Protein AF-A0A6V7X795-F1 (afdb_monomer_lite)

Sequence (183 aa):
MNESFKRYFPSASVPLPTHNPLQLLHWKDQERQHNTWYLEKYNRLQDSRKQPLSVDCGPDDRLIIQFKEQVNKMICIYHNYRELETFCIHPLLFSHDLISKETRLLFCIKDQIDGSIRYKFRVKFVSQDEVIAFCSAVAGYVTIKSYEEWSKQSEGARTPTFSERGRTPMSEKGNITPLEQTF

Organism: Meloidogyne enterolobii (NCBI:txid390850)

Foldseek 3Di:
DDDDDDDDDDPPPDPDPPPDVVVVVVVVVVLQVLFKFFFQKKWWPDAPVDDTDIDGADPPKTWMWGFDCVPQRWIWIDIRNHTPDIDHLAQVAWAWEWEDDFQKIWIFIAGPPPRDGRTTMMTGGPHNVRVVSNCVVCVVRYDYDYPVRVVVVVVVVPPPPPDDDDDDDDDPPPPDPPCVVVD

Structure (mmCIF, N/CA/C/O backbone):
data_AF-A0A6V7X795-F1
#
_entry.id   AF-A0A6V7X795-F1
#
loop_
_atom_site.group_PDB
_atom_site.id
_atom_site.type_symbol
_atom_site.label_atom_id
_atom_site.label_alt_id
_atom_site.label_comp_id
_atom_site.label_asym_id
_atom_site.label_entity_id
_atom_site.label_seq_id
_atom_site.pdbx_PDB_ins_code
_atom_site.Cartn_x
_atom_site.Cartn_y
_atom_site.Cartn_z
_atom_site.occupancy
_atom_site.B_iso_or_equiv
_atom_site.auth_seq_id
_atom_site.auth_comp_id
_atom_site.auth_asym_id
_atom_site.auth_atom_id
_atom_site.pdbx_PDB_model_num
ATOM 1 N N . MET A 1 1 ? 30.705 -73.981 15.257 1.00 37.62 1 MET A N 1
ATOM 2 C CA . MET A 1 1 ? 31.127 -72.724 15.911 1.00 37.62 1 MET A CA 1
ATOM 3 C C . MET A 1 1 ? 31.108 -71.606 14.880 1.00 37.62 1 MET A C 1
ATOM 5 O O . MET A 1 1 ? 31.972 -71.602 14.019 1.00 37.62 1 MET A O 1
ATOM 9 N N . ASN A 1 2 ? 30.085 -70.752 14.859 1.00 34.06 2 ASN A N 1
ATOM 10 C CA . ASN A 1 2 ? 30.152 -69.370 15.348 1.00 34.06 2 ASN A CA 1
ATOM 11 C C . ASN A 1 2 ? 28.788 -68.712 15.098 1.00 34.06 2 ASN A C 1
ATOM 13 O O . ASN A 1 2 ? 28.292 -68.679 13.975 1.00 34.06 2 ASN A O 1
ATOM 17 N N . GLU A 1 3 ? 28.173 -68.271 16.187 1.00 39.31 3 GLU A N 1
ATOM 18 C CA . GLU A 1 3 ? 26.949 -67.484 16.203 1.00 39.31 3 GLU A CA 1
ATOM 19 C C . GLU A 1 3 ? 27.211 -66.051 15.722 1.00 39.31 3 GLU A C 1
ATOM 21 O O . GLU A 1 3 ? 28.350 -65.586 15.709 1.00 39.31 3 GLU A O 1
ATOM 26 N N . SER A 1 4 ? 26.110 -65.329 15.498 1.00 46.19 4 SER A N 1
ATOM 27 C CA . SER A 1 4 ? 25.999 -63.864 15.422 1.00 46.19 4 SER A CA 1
ATOM 28 C C . SER A 1 4 ? 25.919 -63.300 14.011 1.00 46.19 4 SER A C 1
ATOM 30 O O . SER A 1 4 ? 26.922 -62.941 13.421 1.00 46.19 4 SER A O 1
ATOM 32 N N . PHE A 1 5 ? 24.689 -63.124 13.522 1.00 40.06 5 PHE A N 1
ATOM 33 C CA . PHE A 1 5 ? 24.205 -61.814 13.067 1.00 40.06 5 PHE A CA 1
ATOM 34 C C . PHE A 1 5 ? 22.666 -61.841 12.996 1.00 40.06 5 PHE A C 1
ATOM 36 O O . PHE A 1 5 ? 22.051 -61.870 11.936 1.00 40.06 5 PHE A O 1
ATOM 43 N N . LYS A 1 6 ? 22.015 -61.834 14.168 1.00 45.97 6 LYS A N 1
ATOM 44 C CA . LYS A 1 6 ? 20.647 -61.315 14.281 1.00 45.97 6 LYS A CA 1
ATOM 45 C C . LYS A 1 6 ? 20.761 -59.797 14.382 1.00 45.97 6 LYS A C 1
ATOM 47 O O . LYS A 1 6 ? 21.225 -59.289 15.400 1.00 45.97 6 LYS A O 1
ATOM 52 N N . ARG A 1 7 ? 20.329 -59.067 13.355 1.00 45.72 7 ARG A N 1
ATOM 53 C CA . ARG A 1 7 ? 19.907 -57.673 13.525 1.00 45.72 7 ARG A CA 1
ATOM 54 C C . ARG A 1 7 ? 18.445 -57.560 13.131 1.00 45.72 7 ARG A C 1
ATOM 56 O O . ARG A 1 7 ? 18.052 -57.794 11.997 1.00 45.72 7 ARG A O 1
ATOM 63 N N . TYR A 1 8 ? 17.682 -57.285 14.174 1.00 44.16 8 TYR A N 1
ATOM 64 C CA . TYR A 1 8 ? 16.273 -56.973 14.233 1.00 44.16 8 TYR A CA 1
ATOM 65 C C . TYR A 1 8 ? 15.904 -55.872 13.233 1.00 44.16 8 TYR A C 1
ATOM 67 O O . TYR A 1 8 ? 16.478 -54.787 13.278 1.00 44.16 8 TYR A O 1
ATOM 75 N N . PHE A 1 9 ? 14.902 -56.124 12.394 1.00 45.62 9 PHE A N 1
ATOM 76 C CA . PHE A 1 9 ? 14.065 -55.057 11.853 1.00 45.62 9 PHE A CA 1
ATOM 77 C C . PHE A 1 9 ? 12.865 -54.920 12.795 1.00 45.62 9 PHE A C 1
ATOM 79 O O . PHE A 1 9 ? 12.106 -55.883 12.926 1.00 45.62 9 PHE A O 1
ATOM 86 N N . PRO A 1 10 ? 12.666 -53.787 13.484 1.00 41.16 10 PRO A N 1
ATOM 87 C CA . PRO A 1 10 ? 11.381 -53.536 14.104 1.00 41.16 10 PRO A CA 1
ATOM 88 C C . PRO A 1 10 ? 10.372 -53.222 12.994 1.00 41.16 10 PRO A C 1
ATOM 90 O O . PRO A 1 10 ? 10.567 -52.286 12.218 1.00 41.16 10 PRO A O 1
ATOM 93 N N . SER A 1 11 ? 9.280 -53.989 12.930 1.00 47.56 11 SER A N 1
ATOM 94 C CA . SER A 1 11 ? 8.041 -53.557 12.275 1.00 47.56 11 SER A CA 1
ATOM 95 C C . SER A 1 11 ? 7.503 -52.338 13.021 1.00 47.56 11 SER A C 1
ATOM 97 O O . SER A 1 11 ? 6.658 -52.454 13.903 1.00 47.56 11 SER A O 1
ATOM 99 N N . ALA A 1 12 ? 8.009 -51.157 12.681 1.00 44.62 12 ALA A N 1
ATOM 100 C CA . ALA A 1 12 ? 7.315 -49.915 12.955 1.00 44.62 12 ALA A CA 1
ATOM 101 C C . ALA A 1 12 ? 6.320 -49.711 11.810 1.00 44.62 12 ALA A C 1
ATOM 103 O O . ALA A 1 12 ? 6.676 -49.279 10.715 1.00 44.62 12 ALA A O 1
ATOM 104 N N . SER A 1 13 ? 5.065 -50.081 12.048 1.00 48.44 13 SER A N 1
ATOM 105 C CA . SER A 1 13 ? 3.941 -49.569 11.272 1.00 48.44 13 SER A CA 1
ATOM 106 C C . SER A 1 13 ? 4.014 -48.043 11.294 1.00 48.44 13 SER A C 1
ATOM 108 O O . SER A 1 13 ? 3.817 -47.434 12.344 1.00 48.44 13 SER A O 1
ATOM 110 N N . VAL A 1 14 ? 4.347 -47.435 10.154 1.00 46.81 14 VAL A N 1
ATOM 111 C CA . VAL A 1 14 ? 4.292 -45.983 9.969 1.00 46.81 14 VAL A CA 1
ATOM 112 C C . VAL A 1 14 ? 2.825 -45.578 10.120 1.00 46.81 14 VAL A C 1
ATOM 114 O O . VAL A 1 14 ? 2.005 -46.037 9.319 1.00 46.81 14 VAL A O 1
ATOM 117 N N . PRO A 1 15 ? 2.441 -44.772 11.126 1.00 44.16 15 PRO A N 1
ATOM 118 C CA . PRO A 1 15 ? 1.098 -44.228 11.141 1.00 44.16 15 PRO A CA 1
ATOM 119 C C . PRO A 1 15 ? 0.979 -43.290 9.938 1.00 44.16 15 PRO A C 1
ATOM 121 O O . PRO A 1 15 ? 1.754 -42.344 9.792 1.00 44.16 15 PRO A O 1
ATOM 124 N N . LEU A 1 16 ? 0.030 -43.583 9.048 1.00 48.00 16 LEU A N 1
ATOM 125 C CA . LEU A 1 16 ? -0.400 -42.638 8.021 1.00 48.00 16 LEU A CA 1
ATOM 126 C C . LEU A 1 16 ? -0.724 -41.308 8.715 1.00 48.00 16 LEU A C 1
ATOM 128 O O . LEU A 1 16 ? -1.416 -41.334 9.738 1.00 48.00 16 LEU A O 1
ATOM 132 N N . PRO A 1 17 ? -0.254 -40.157 8.203 1.00 44.81 17 PRO A N 1
ATOM 133 C CA . PRO A 1 17 ? -0.642 -38.875 8.757 1.00 44.81 17 PRO A CA 1
ATOM 134 C C . PRO A 1 17 ? -2.156 -38.736 8.598 1.00 44.81 17 PRO A C 1
ATOM 136 O O . PRO A 1 17 ? -2.679 -38.511 7.507 1.00 44.81 17 PRO A O 1
ATOM 139 N N . THR A 1 18 ? -2.878 -38.910 9.702 1.00 47.72 18 THR A N 1
ATOM 140 C CA . THR A 1 18 ? -4.293 -38.579 9.809 1.00 47.72 18 THR A CA 1
ATOM 141 C C . THR A 1 18 ? -4.398 -37.063 9.766 1.00 47.72 18 THR A C 1
ATOM 143 O O . THR A 1 18 ? -4.425 -36.399 10.802 1.00 47.72 18 THR A O 1
ATOM 146 N N . HIS A 1 19 ? -4.403 -36.498 8.561 1.00 48.56 19 HIS A N 1
ATOM 147 C CA . HIS A 1 19 ? -4.777 -35.108 8.358 1.00 48.56 19 HIS A CA 1
ATOM 148 C C . HIS A 1 19 ? -6.247 -34.966 8.744 1.00 48.56 19 HIS A C 1
ATOM 150 O O . HIS A 1 19 ? -7.151 -35.269 7.968 1.00 48.56 19 HIS A O 1
ATOM 156 N N . ASN A 1 20 ? -6.483 -34.535 9.981 1.00 47.31 20 ASN A N 1
ATOM 157 C CA . ASN A 1 20 ? -7.808 -34.151 10.428 1.00 47.31 20 ASN A CA 1
ATOM 158 C C . ASN A 1 20 ? -8.250 -32.936 9.590 1.00 47.31 20 ASN A C 1
ATOM 160 O O . ASN A 1 20 ? -7.546 -31.923 9.593 1.00 47.31 20 ASN A O 1
ATOM 164 N N . PRO A 1 21 ? -9.405 -32.972 8.902 1.00 51.72 21 PRO A N 1
ATOM 165 C CA . PRO A 1 21 ? -9.883 -31.841 8.103 1.00 51.72 21 PRO A CA 1
ATOM 166 C C . PRO A 1 21 ? -10.053 -30.557 8.936 1.00 51.72 21 PRO A C 1
ATOM 168 O O . PRO A 1 21 ? -9.893 -29.456 8.415 1.00 51.72 21 PRO A O 1
ATOM 171 N N . LEU A 1 22 ? -10.262 -30.685 10.251 1.00 49.12 22 LEU A N 1
ATOM 172 C CA . LEU A 1 22 ? -10.303 -29.564 11.195 1.00 49.12 22 LEU A CA 1
ATOM 173 C C . LEU A 1 22 ? -8.948 -28.854 11.374 1.00 49.12 22 LEU A C 1
ATOM 175 O O . LEU A 1 22 ? -8.932 -27.648 11.590 1.00 49.12 22 LEU A O 1
ATOM 179 N N . GLN A 1 23 ? -7.815 -29.553 11.231 1.00 50.22 23 GLN A N 1
ATOM 180 C CA . GLN A 1 23 ? -6.483 -28.928 11.286 1.00 50.22 23 GLN A CA 1
ATOM 181 C C . GLN A 1 23 ? -6.184 -28.118 10.019 1.00 50.22 23 GLN A C 1
ATOM 183 O O . GLN A 1 23 ? -5.575 -27.057 10.100 1.00 50.22 23 GLN A O 1
ATOM 188 N N . LEU A 1 24 ? -6.667 -28.575 8.860 1.00 48.06 24 LEU A N 1
ATOM 189 C CA . LEU A 1 24 ? -6.609 -27.821 7.601 1.00 48.06 24 LEU A CA 1
ATOM 190 C C . LEU A 1 24 ? -7.500 -26.568 7.632 1.00 48.06 24 LEU A C 1
ATOM 192 O O . LEU A 1 24 ? -7.131 -25.545 7.059 1.00 48.06 24 LEU A O 1
ATOM 196 N N . LEU A 1 25 ? -8.652 -26.634 8.308 1.00 47.19 25 LEU A N 1
ATOM 197 C CA . LEU A 1 25 ? -9.505 -25.469 8.573 1.00 47.19 25 LEU A CA 1
ATOM 198 C C . LEU A 1 25 ? -8.821 -24.474 9.522 1.00 47.19 25 LEU A C 1
ATOM 200 O O . LEU A 1 25 ? -8.712 -23.303 9.176 1.00 47.19 25 LEU A O 1
ATOM 204 N N . HIS A 1 26 ? -8.258 -24.948 10.639 1.00 47.78 26 HIS A N 1
ATOM 205 C CA . HIS A 1 26 ? -7.476 -24.111 11.557 1.00 47.78 26 HIS A CA 1
ATOM 206 C C . HIS A 1 26 ? -6.266 -23.453 10.876 1.00 47.78 26 HIS A C 1
ATOM 208 O O . HIS A 1 26 ? -6.003 -22.281 11.122 1.00 47.78 26 HIS A O 1
ATOM 214 N N . TRP A 1 27 ? -5.570 -24.167 9.984 1.00 40.38 27 TRP A N 1
ATOM 215 C CA . TRP A 1 27 ? -4.446 -23.615 9.221 1.00 40.38 27 TRP A CA 1
ATOM 216 C C . TRP A 1 27 ? -4.886 -22.491 8.275 1.00 40.38 27 TRP A C 1
ATOM 218 O O . TRP A 1 27 ? -4.274 -21.426 8.252 1.00 40.38 27 TRP A O 1
ATOM 228 N N . LYS A 1 28 ? -5.985 -22.690 7.532 1.00 48.53 28 LYS A N 1
ATOM 229 C CA . LYS A 1 28 ? -6.545 -21.666 6.632 1.00 48.53 28 LYS A CA 1
ATOM 230 C C . LYS A 1 28 ? -7.072 -20.441 7.382 1.00 48.53 28 LYS A C 1
ATOM 232 O O . LYS A 1 28 ? -6.980 -19.328 6.862 1.00 48.53 28 LYS A O 1
ATOM 237 N N . ASP A 1 29 ? -7.613 -20.630 8.583 1.00 49.81 29 ASP A N 1
ATOM 238 C CA . ASP A 1 29 ? -8.102 -19.534 9.423 1.00 49.81 29 ASP A CA 1
ATOM 239 C C . ASP A 1 29 ? -6.960 -18.789 10.143 1.00 49.81 29 ASP A C 1
ATOM 241 O O . ASP A 1 29 ? -7.030 -17.564 10.268 1.00 49.81 29 ASP A O 1
ATOM 245 N N . GLN A 1 30 ? -5.863 -19.468 10.504 1.00 46.50 30 GLN A N 1
ATOM 246 C CA . GLN A 1 30 ? -4.626 -18.823 10.973 1.00 46.50 30 GLN A CA 1
ATOM 247 C C . GLN A 1 30 ? -3.923 -18.037 9.856 1.00 46.50 30 GLN A C 1
ATOM 249 O O . GLN A 1 30 ? -3.587 -16.870 10.051 1.00 46.50 30 GLN A O 1
ATOM 254 N N . GLU A 1 31 ? -3.755 -18.607 8.659 1.00 51.59 31 GLU A N 1
ATOM 255 C CA . GLU A 1 31 ? -3.174 -17.893 7.506 1.00 51.59 31 GLU A CA 1
ATOM 256 C C . GLU A 1 31 ? -3.992 -16.655 7.111 1.00 51.59 31 GLU A C 1
ATOM 258 O O . GLU A 1 31 ? -3.421 -15.628 6.734 1.00 51.59 31 GLU A O 1
ATOM 263 N N . ARG A 1 32 ? -5.327 -16.718 7.233 1.00 51.88 32 ARG A N 1
ATOM 264 C CA . ARG A 1 32 ? -6.210 -15.560 7.020 1.00 51.88 32 ARG A CA 1
ATOM 265 C C . ARG A 1 32 ? -5.910 -14.410 7.976 1.00 51.88 32 ARG A C 1
ATOM 267 O O . ARG A 1 32 ? -6.031 -13.257 7.564 1.00 51.88 32 ARG A O 1
ATOM 274 N N . GLN A 1 33 ? -5.541 -14.695 9.222 1.00 58.84 33 GLN A N 1
ATOM 275 C CA . GLN A 1 33 ? -5.199 -13.657 10.195 1.00 58.84 33 GLN A CA 1
ATOM 276 C C . GLN A 1 33 ? -3.792 -13.091 9.972 1.00 58.84 33 GLN A C 1
ATOM 278 O O . GLN A 1 33 ? -3.609 -11.888 10.121 1.00 58.84 33 GLN A O 1
ATOM 283 N N . HIS A 1 34 ? -2.824 -13.909 9.545 1.00 68.31 34 HIS A N 1
ATOM 284 C CA . HIS A 1 34 ? -1.424 -13.481 9.417 1.00 68.31 34 HIS A CA 1
ATOM 285 C C . HIS A 1 34 ? -1.120 -12.540 8.240 1.00 68.31 34 HIS A C 1
ATOM 287 O O . HIS A 1 34 ? -0.051 -11.939 8.224 1.00 68.31 34 HIS A O 1
ATOM 293 N N . ASN A 1 35 ? -2.044 -12.372 7.289 1.00 89.12 35 ASN A N 1
ATOM 294 C CA . ASN A 1 35 ? -1.865 -11.483 6.135 1.00 89.12 35 ASN A CA 1
ATOM 295 C C . ASN A 1 35 ? -3.048 -10.530 5.908 1.00 89.12 35 ASN A C 1
ATOM 297 O O . ASN A 1 35 ? -3.380 -10.209 4.763 1.00 89.12 35 ASN A O 1
ATOM 301 N N . THR A 1 36 ? -3.723 -10.125 6.984 1.00 93.44 36 THR A N 1
ATOM 302 C CA . THR A 1 36 ? -4.814 -9.147 6.937 1.00 93.44 36 THR A CA 1
ATOM 303 C C . THR A 1 36 ? -4.491 -7.982 7.858 1.00 93.44 36 THR A C 1
ATOM 305 O O . THR A 1 36 ? -4.218 -8.201 9.032 1.00 93.44 36 THR A O 1
ATOM 308 N N . TRP A 1 37 ? -4.607 -6.763 7.338 1.00 95.00 37 TRP A N 1
ATOM 309 C CA . TRP A 1 37 ? -4.362 -5.525 8.076 1.00 95.00 37 TRP A CA 1
ATOM 310 C C . TRP A 1 37 ? -5.539 -4.567 7.956 1.00 95.00 37 TRP A C 1
ATOM 312 O O . TRP A 1 37 ? -6.264 -4.583 6.953 1.00 95.00 37 TRP A O 1
ATOM 322 N N . TYR A 1 38 ? -5.728 -3.729 8.970 1.00 94.19 38 TYR A N 1
ATOM 323 C CA . TYR A 1 38 ? -6.886 -2.840 9.077 1.00 94.19 38 TYR A CA 1
ATOM 324 C C . TYR A 1 38 ? -6.577 -1.418 8.618 1.00 94.19 38 TYR A C 1
ATOM 326 O O . TYR A 1 38 ? -5.532 -0.837 8.923 1.00 94.19 38 TYR A O 1
ATOM 334 N N . LEU A 1 39 ? -7.531 -0.842 7.890 1.00 96.06 39 LEU A N 1
ATOM 335 C CA . LEU A 1 39 ? -7.426 0.482 7.299 1.00 96.06 39 LEU A CA 1
ATOM 336 C C . LEU A 1 39 ? -8.510 1.411 7.847 1.00 96.06 39 LEU A C 1
ATOM 338 O O . LEU A 1 39 ? -9.658 1.019 8.001 1.00 96.06 39 LEU A O 1
ATOM 342 N N . GLU A 1 40 ? -8.160 2.676 8.043 1.00 95.31 40 GLU A N 1
ATOM 343 C CA . GLU A 1 40 ? -9.117 3.755 8.306 1.00 95.31 40 GLU A CA 1
ATOM 344 C C . GLU A 1 40 ? -9.653 4.365 7.012 1.00 95.31 40 GLU A C 1
ATOM 346 O O . GLU A 1 40 ? -10.780 4.850 6.960 1.00 95.31 40 GLU A O 1
ATOM 351 N N . LYS A 1 41 ? -8.829 4.391 5.959 1.00 95.75 41 LYS A N 1
ATOM 352 C CA . LYS A 1 41 ? -9.183 5.043 4.696 1.00 95.75 41 LYS A CA 1
ATOM 353 C C . LYS A 1 41 ? -8.507 4.377 3.512 1.00 95.75 41 LYS A C 1
ATOM 355 O O . LYS A 1 41 ? -7.327 4.030 3.565 1.00 95.75 41 LYS A O 1
ATOM 360 N N . TYR A 1 42 ? -9.230 4.308 2.402 1.00 95.62 42 TYR A N 1
ATOM 361 C CA . TYR A 1 42 ? -8.729 3.902 1.096 1.00 95.62 42 TYR A CA 1
ATOM 362 C C . TYR A 1 42 ? -9.085 4.956 0.043 1.00 95.62 42 TYR A C 1
ATOM 364 O O . TYR A 1 42 ? -10.216 5.427 -0.016 1.00 95.62 42 TYR A O 1
ATOM 372 N N . ASN A 1 43 ? -8.123 5.329 -0.803 1.00 94.88 43 ASN A N 1
ATOM 373 C CA . ASN A 1 43 ? -8.331 6.246 -1.923 1.00 94.88 43 ASN A CA 1
ATOM 374 C C . ASN A 1 43 ? -7.694 5.687 -3.196 1.00 94.88 43 ASN A C 1
ATOM 376 O O . ASN A 1 43 ? -6.469 5.655 -3.308 1.00 94.88 43 ASN A O 1
ATOM 380 N N . ARG A 1 44 ? -8.504 5.335 -4.191 1.00 93.56 44 ARG A N 1
ATOM 381 C CA . ARG A 1 44 ? -8.057 5.098 -5.564 1.00 93.56 44 ARG A CA 1
ATOM 382 C C . ARG A 1 44 ? -7.844 6.438 -6.258 1.00 93.56 44 ARG A C 1
ATOM 384 O O . ARG A 1 44 ? -8.802 7.180 -6.463 1.00 93.56 44 ARG A O 1
ATOM 391 N N . LEU A 1 45 ? -6.601 6.723 -6.635 1.00 89.88 45 LEU A N 1
ATOM 392 C CA . LEU A 1 45 ? -6.227 7.957 -7.330 1.00 89.88 45 LEU A CA 1
ATOM 393 C C . LEU A 1 45 ? -6.225 7.761 -8.849 1.00 89.88 45 LEU A C 1
ATOM 395 O O . LEU A 1 45 ? -6.703 8.622 -9.579 1.00 89.88 45 LEU A O 1
ATOM 399 N N . GLN A 1 46 ? -5.702 6.629 -9.321 1.00 87.12 46 GLN A N 1
ATOM 400 C CA . GLN A 1 46 ? -5.608 6.307 -10.741 1.00 87.12 46 GLN A CA 1
ATOM 401 C C . GLN A 1 46 ? -5.740 4.799 -10.955 1.00 87.12 46 GLN A C 1
ATOM 403 O O . GLN A 1 46 ? -5.005 4.013 -10.359 1.00 87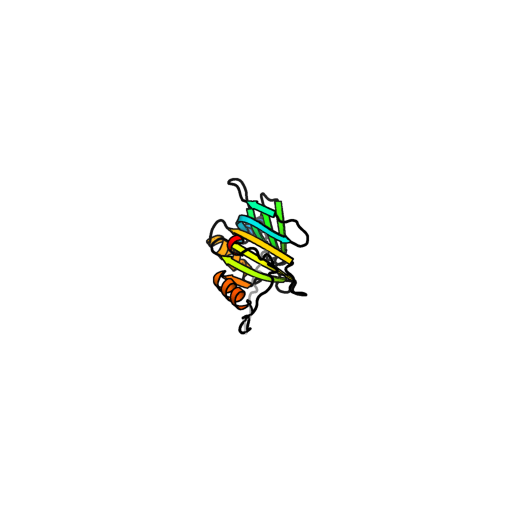.12 46 GLN A O 1
ATOM 408 N N . ASP A 1 47 ? -6.655 4.418 -11.840 1.00 84.81 47 ASP A N 1
ATOM 409 C CA . ASP A 1 47 ? -6.762 3.089 -12.437 1.00 84.81 47 ASP A CA 1
ATOM 410 C C . ASP A 1 47 ? -7.299 3.280 -13.859 1.00 84.81 47 ASP A C 1
ATOM 412 O O . ASP A 1 47 ? -8.325 3.924 -14.062 1.00 84.81 47 ASP A O 1
ATOM 416 N N . SER A 1 48 ? -6.612 2.720 -14.853 1.00 76.88 48 SER A N 1
ATOM 417 C CA . SER A 1 48 ? -7.047 2.769 -16.257 1.00 76.88 48 SER A CA 1
ATOM 418 C C . SER A 1 48 ? -8.449 2.188 -16.516 1.00 76.88 48 SER A C 1
ATOM 420 O O . SER A 1 48 ? -9.058 2.507 -17.532 1.00 76.88 48 SER A O 1
ATOM 422 N N . ARG A 1 49 ? -8.959 1.320 -15.632 1.00 82.69 49 ARG A N 1
ATOM 423 C CA . ARG A 1 49 ? -10.202 0.552 -15.831 1.00 82.69 49 ARG A CA 1
ATOM 424 C C . ARG A 1 49 ? -11.326 0.944 -14.880 1.00 82.69 49 ARG A C 1
ATOM 426 O O . ARG A 1 49 ? -12.452 0.486 -15.061 1.00 82.69 49 ARG A O 1
ATOM 433 N N . LYS A 1 50 ? -11.038 1.735 -13.846 1.00 85.75 50 LYS A N 1
ATOM 434 C CA . LYS A 1 50 ? -11.995 2.059 -12.783 1.00 85.75 50 LYS A CA 1
ATOM 435 C C . LYS A 1 50 ? -11.979 3.549 -12.480 1.00 85.75 50 LYS A C 1
ATOM 437 O O . LYS A 1 50 ? -10.939 4.195 -12.506 1.00 85.75 50 LYS A O 1
ATOM 442 N N . GLN A 1 51 ? -13.141 4.086 -12.124 1.00 86.94 51 GLN A N 1
ATOM 443 C CA . GLN A 1 51 ? -13.237 5.468 -11.659 1.00 86.94 51 GLN A CA 1
ATOM 444 C C . GLN A 1 51 ? -12.554 5.641 -10.294 1.00 86.94 51 GLN A C 1
ATOM 446 O O . GLN A 1 51 ? -12.536 4.679 -9.515 1.00 86.94 51 GLN A O 1
ATOM 451 N N . PRO A 1 52 ? -12.034 6.841 -9.973 1.00 89.31 52 PRO A N 1
ATOM 452 C CA . PRO A 1 52 ? -11.559 7.176 -8.633 1.00 89.31 52 PRO A CA 1
ATOM 453 C C . PRO A 1 52 ? -12.590 6.829 -7.552 1.00 89.31 52 PRO A C 1
ATOM 455 O O . PRO A 1 52 ? -13.797 6.906 -7.775 1.00 89.31 52 PRO A O 1
ATOM 458 N N . LEU A 1 53 ? -12.110 6.427 -6.379 1.00 90.81 5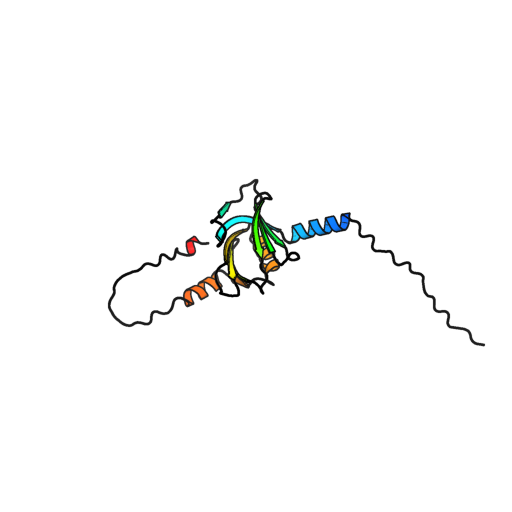3 LEU A N 1
ATOM 459 C CA . LEU A 1 53 ? -12.943 5.963 -5.270 1.00 90.81 53 LEU A CA 1
ATOM 460 C C . LEU A 1 53 ? -12.291 6.370 -3.949 1.00 90.81 53 LEU A C 1
ATOM 462 O O . LEU A 1 53 ? -11.109 6.107 -3.756 1.00 90.81 53 LEU A O 1
ATOM 466 N N . SER A 1 54 ? -13.057 6.960 -3.035 1.00 92.69 54 SER A N 1
ATOM 467 C CA . SER A 1 54 ? -12.636 7.226 -1.656 1.00 92.69 54 SER A CA 1
ATOM 468 C C . SER A 1 54 ? -13.586 6.503 -0.715 1.00 92.69 54 SER A C 1
ATOM 470 O O . SER A 1 54 ? -14.800 6.651 -0.841 1.00 92.69 54 SER A O 1
ATOM 472 N N . VAL A 1 55 ? -13.033 5.727 0.208 1.00 91.44 55 VAL A N 1
ATOM 473 C CA . VAL A 1 55 ? -13.774 5.016 1.250 1.00 91.44 55 VAL A CA 1
ATOM 474 C C . VAL A 1 55 ? -13.142 5.365 2.586 1.00 91.44 55 VAL A C 1
ATOM 476 O O . VAL A 1 55 ? -11.943 5.160 2.775 1.00 91.44 55 VAL A O 1
ATOM 479 N N . ASP A 1 56 ? -13.955 5.900 3.486 1.00 90.31 56 ASP A N 1
ATOM 480 C CA . ASP A 1 56 ? -13.621 6.148 4.883 1.00 90.31 56 ASP A CA 1
ATOM 481 C C . ASP A 1 56 ? -14.310 5.072 5.729 1.00 90.31 56 ASP A C 1
ATOM 483 O O . ASP A 1 56 ? -15.472 4.755 5.483 1.00 90.31 56 ASP A O 1
ATOM 487 N N . CYS A 1 57 ? -13.585 4.480 6.677 1.00 88.00 57 CYS A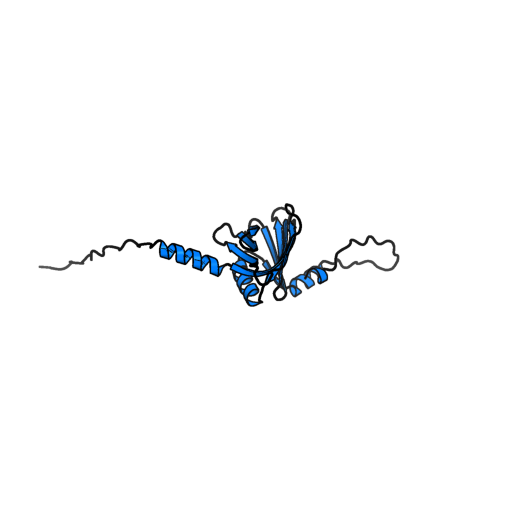 N 1
ATOM 488 C CA . CYS A 1 57 ? -14.104 3.428 7.543 1.00 88.00 57 CYS A CA 1
ATOM 489 C C . CYS A 1 57 ? -14.882 4.063 8.703 1.00 88.00 57 CYS A C 1
ATOM 491 O O . CYS A 1 57 ? -14.294 4.757 9.537 1.00 88.00 57 CYS A O 1
ATOM 493 N N . GLY A 1 58 ? -16.199 3.854 8.749 1.00 81.88 58 GLY A N 1
ATOM 494 C CA . GLY A 1 58 ? -17.018 4.185 9.910 1.00 81.88 58 GLY A CA 1
ATOM 495 C C . GLY A 1 58 ? -16.759 3.255 11.108 1.00 81.88 58 GLY A C 1
ATOM 496 O O . GLY A 1 58 ? -16.044 2.260 10.980 1.00 81.88 58 GLY A O 1
ATOM 497 N N . PRO A 1 59 ? -17.352 3.550 12.279 1.00 77.50 59 PRO A N 1
ATOM 498 C CA . PRO A 1 59 ? -17.150 2.774 13.509 1.00 77.50 59 PRO A CA 1
ATOM 499 C C . PRO A 1 59 ? -17.614 1.310 13.412 1.00 77.50 59 PRO A C 1
ATOM 501 O O . PRO A 1 59 ? -17.041 0.456 14.082 1.00 77.50 59 PRO A O 1
ATOM 504 N N . ASP A 1 60 ? -18.605 1.021 12.564 1.00 83.38 60 ASP A N 1
ATOM 505 C CA . ASP A 1 60 ? -19.129 -0.334 12.327 1.00 83.38 60 ASP A CA 1
ATOM 506 C C . ASP A 1 60 ? -18.598 -0.965 11.028 1.00 83.38 60 ASP A C 1
ATOM 508 O O . ASP A 1 60 ? -18.911 -2.116 10.708 1.00 83.38 60 ASP A O 1
ATOM 512 N N . ASP A 1 61 ? -17.804 -0.214 10.263 1.00 89.00 61 ASP A N 1
ATOM 513 C CA . ASP A 1 61 ? -17.264 -0.674 8.994 1.00 89.00 61 ASP A CA 1
ATOM 514 C C . ASP A 1 61 ? -15.964 -1.450 9.198 1.00 89.00 61 ASP A C 1
ATOM 516 O O . ASP A 1 61 ? -15.190 -1.236 10.133 1.00 89.00 61 ASP A O 1
ATOM 520 N N . ARG A 1 62 ? -15.690 -2.358 8.263 1.00 89.94 62 ARG A N 1
ATOM 521 C CA . ARG A 1 62 ? -14.445 -3.115 8.203 1.00 89.94 62 ARG A CA 1
ATOM 522 C C . ARG A 1 62 ? -13.783 -2.905 6.855 1.00 89.94 62 ARG A C 1
ATOM 524 O O . ARG A 1 62 ? -14.120 -3.576 5.875 1.00 89.94 62 ARG A O 1
ATOM 531 N N . LEU A 1 63 ? -12.811 -2.001 6.823 1.00 95.56 63 LEU A N 1
ATOM 532 C CA . LEU A 1 63 ? -11.909 -1.805 5.695 1.00 95.56 63 LEU A CA 1
ATOM 533 C C . LEU A 1 63 ? -10.582 -2.523 5.973 1.00 95.56 63 LEU A C 1
ATOM 535 O O . LEU A 1 63 ? -9.903 -2.244 6.959 1.00 95.56 63 LEU A O 1
ATOM 539 N N . ILE A 1 64 ? -10.217 -3.469 5.110 1.00 95.12 64 ILE A N 1
ATOM 540 C CA . ILE A 1 64 ? -9.008 -4.285 5.271 1.00 95.12 64 ILE A CA 1
ATOM 541 C C . ILE A 1 64 ? -8.211 -4.376 3.976 1.00 95.12 64 ILE A C 1
ATOM 543 O O . ILE A 1 64 ? -8.769 -4.360 2.876 1.00 95.12 64 ILE A O 1
ATOM 547 N N . ILE A 1 65 ? -6.903 -4.545 4.123 1.00 95.56 65 ILE A N 1
ATOM 548 C CA . ILE A 1 65 ? -5.988 -4.953 3.060 1.00 95.56 65 ILE A CA 1
ATOM 549 C C . ILE A 1 65 ? -5.476 -6.358 3.363 1.00 95.56 65 ILE A C 1
ATOM 551 O O . ILE A 1 65 ? -5.155 -6.682 4.504 1.00 95.56 65 ILE A O 1
ATOM 555 N N . GLN A 1 66 ? -5.432 -7.206 2.342 1.00 94.25 66 GLN A N 1
ATOM 556 C CA . GLN A 1 66 ? -4.962 -8.581 2.449 1.00 94.25 66 GLN A CA 1
ATOM 557 C C . GLN A 1 66 ? -3.853 -8.855 1.452 1.00 94.25 66 GLN A C 1
ATOM 559 O O . GLN A 1 66 ? -3.977 -8.500 0.278 1.00 94.25 66 GLN A O 1
ATOM 564 N N . PHE A 1 67 ? -2.815 -9.559 1.897 1.00 92.88 67 PHE A N 1
ATOM 565 C CA . PHE A 1 67 ? -1.768 -10.070 1.022 1.00 92.88 67 PHE A CA 1
ATOM 566 C C . PHE A 1 67 ? -1.909 -11.584 0.844 1.00 92.88 67 PHE A C 1
ATOM 568 O O . PHE A 1 67 ? -1.743 -12.374 1.767 1.00 92.88 67 PHE A O 1
ATOM 575 N N . LYS A 1 68 ? -2.234 -12.014 -0.374 1.00 89.94 68 LYS A N 1
ATOM 576 C CA . LYS A 1 68 ? -2.387 -13.424 -0.738 1.00 89.94 68 LYS A CA 1
ATOM 577 C C . LYS A 1 68 ? -1.104 -13.913 -1.391 1.00 89.94 68 LYS A C 1
ATOM 579 O O . LYS A 1 68 ? -0.979 -13.962 -2.615 1.00 89.94 68 LYS A O 1
ATOM 584 N N . GLU A 1 69 ? -0.144 -14.290 -0.557 1.00 82.06 69 GLU A N 1
ATOM 585 C CA . GLU A 1 69 ? 1.177 -14.712 -1.016 1.00 82.06 69 GLU A CA 1
ATOM 586 C C . GLU A 1 69 ? 1.143 -15.998 -1.871 1.00 82.06 69 GLU A C 1
ATOM 588 O O . GLU A 1 69 ? 1.858 -16.103 -2.870 1.00 82.06 69 GLU A O 1
ATOM 593 N N . GLN A 1 70 ? 0.312 -16.981 -1.517 1.00 75.00 70 GLN A N 1
ATOM 594 C CA . GLN A 1 70 ? 0.233 -18.258 -2.244 1.00 75.00 70 GLN A CA 1
ATOM 595 C C . GLN A 1 70 ? -0.605 -18.177 -3.529 1.00 75.00 70 GLN A C 1
ATOM 597 O O . GLN A 1 70 ? -0.482 -19.024 -4.409 1.00 75.00 70 GLN A O 1
ATOM 602 N N . VAL A 1 71 ? -1.438 -17.142 -3.667 1.00 68.56 71 VAL A N 1
ATOM 603 C CA . VAL A 1 71 ? -2.287 -16.921 -4.842 1.00 68.56 71 VAL A CA 1
ATOM 604 C C . VAL A 1 71 ? -1.685 -15.770 -5.638 1.00 68.56 71 VAL A C 1
ATOM 606 O O . VAL A 1 71 ? -2.116 -14.635 -5.496 1.00 68.56 71 VAL A O 1
ATOM 609 N N . ASN A 1 72 ? -0.657 -16.050 -6.444 1.00 75.00 72 ASN A N 1
ATOM 610 C CA . ASN A 1 72 ? -0.047 -15.113 -7.404 1.00 75.00 72 ASN A CA 1
ATOM 611 C C . ASN A 1 72 ? 0.478 -13.782 -6.830 1.00 75.00 72 ASN A C 1
ATOM 613 O O . ASN A 1 72 ? 0.541 -12.792 -7.560 1.00 75.00 72 ASN A O 1
ATOM 617 N N . LYS A 1 73 ? 0.866 -13.741 -5.546 1.00 87.88 73 LYS A N 1
ATOM 618 C CA . LYS A 1 73 ? 1.354 -12.514 -4.885 1.00 87.88 73 LYS A CA 1
ATOM 619 C C . LYS A 1 73 ? 0.364 -11.362 -5.087 1.00 87.88 73 LYS A C 1
ATOM 621 O O . LYS A 1 73 ? 0.704 -10.312 -5.629 1.00 87.88 73 LYS A O 1
ATOM 626 N N . MET A 1 74 ? -0.893 -11.598 -4.730 1.00 90.56 74 MET A N 1
ATOM 627 C CA . MET A 1 74 ? -1.973 -10.637 -4.950 1.00 90.56 74 MET A CA 1
ATOM 628 C C . MET A 1 74 ? -2.217 -9.816 -3.691 1.00 90.56 74 MET A C 1
ATOM 630 O O . MET A 1 74 ? -2.272 -10.364 -2.594 1.00 90.56 74 MET A O 1
ATOM 634 N N . ILE A 1 75 ? -2.434 -8.516 -3.849 1.00 92.62 75 ILE A N 1
ATOM 635 C CA . ILE A 1 75 ? -3.007 -7.674 -2.802 1.00 92.62 75 ILE A CA 1
ATOM 636 C C . ILE A 1 75 ? -4.480 -7.459 -3.120 1.00 92.62 75 ILE A C 1
ATOM 638 O O . ILE A 1 75 ? -4.845 -7.187 -4.264 1.00 92.62 75 ILE A O 1
ATOM 642 N N . CYS A 1 76 ? -5.321 -7.599 -2.102 1.00 93.19 76 CYS A N 1
ATOM 643 C CA . CYS A 1 76 ? -6.758 -7.381 -2.183 1.00 93.19 76 CYS A CA 1
ATOM 644 C C . CYS A 1 76 ? -7.184 -6.342 -1.137 1.00 93.19 76 CYS A C 1
ATOM 646 O O . CYS A 1 76 ? -6.651 -6.335 -0.029 1.00 93.19 76 CYS A O 1
ATOM 648 N N . ILE A 1 77 ? -8.153 -5.489 -1.461 1.00 94.75 77 ILE A N 1
ATOM 649 C CA . ILE A 1 77 ? -8.732 -4.514 -0.526 1.00 94.75 77 ILE A CA 1
ATOM 650 C C . ILE A 1 77 ? -10.224 -4.784 -0.428 1.00 94.75 77 ILE A C 1
ATOM 652 O O . ILE A 1 77 ? -10.910 -4.829 -1.451 1.00 94.75 77 ILE A O 1
ATOM 656 N N . TYR A 1 78 ? -10.724 -4.940 0.796 1.00 94.50 78 TYR A N 1
ATOM 657 C CA . TYR A 1 78 ? -12.127 -5.229 1.071 1.00 94.50 78 TYR A CA 1
ATOM 658 C C . TYR A 1 78 ? -12.738 -4.166 1.973 1.00 94.50 78 TYR A C 1
ATOM 660 O O . TYR A 1 78 ? -12.096 -3.718 2.917 1.00 94.50 78 TYR A O 1
ATOM 668 N N . HIS A 1 79 ? -14.000 -3.830 1.718 1.00 94.38 79 HIS A N 1
ATOM 669 C CA . HIS A 1 79 ? -14.837 -3.024 2.599 1.00 94.38 79 HIS A CA 1
ATOM 670 C C . HIS A 1 79 ? -16.128 -3.783 2.893 1.00 94.38 79 HIS A C 1
ATOM 672 O O . HIS A 1 79 ? -16.858 -4.124 1.962 1.00 94.38 79 HIS A O 1
ATOM 678 N N . ASN A 1 80 ? -16.394 -4.093 4.163 1.00 91.75 80 ASN A N 1
ATOM 679 C CA . ASN A 1 80 ? -17.567 -4.863 4.595 1.00 91.75 80 ASN A CA 1
ATOM 680 C C . ASN A 1 80 ? -17.758 -6.151 3.775 1.00 91.75 80 ASN A C 1
ATOM 682 O O . ASN A 1 80 ? -18.834 -6.425 3.251 1.00 91.75 80 ASN A O 1
ATOM 686 N N . TYR A 1 81 ? -16.674 -6.923 3.623 1.00 88.19 81 TYR A N 1
ATOM 687 C CA . TYR A 1 81 ? -16.607 -8.173 2.844 1.00 88.19 81 TYR A CA 1
ATOM 688 C C . TYR A 1 81 ? -16.763 -8.022 1.323 1.00 88.19 81 TYR A C 1
ATOM 690 O O . TYR A 1 81 ? -16.640 -9.006 0.594 1.00 88.19 81 TYR A O 1
ATOM 698 N N . ARG A 1 82 ? -16.967 -6.803 0.815 1.00 90.81 82 ARG A N 1
ATOM 699 C CA . ARG A 1 82 ? -16.980 -6.514 -0.618 1.00 90.81 82 ARG A CA 1
ATOM 700 C C . ARG A 1 82 ? -15.580 -6.176 -1.101 1.00 90.81 82 ARG A C 1
ATOM 702 O O . ARG A 1 82 ? -14.928 -5.288 -0.561 1.00 90.81 82 ARG A O 1
ATOM 709 N N . GLU A 1 83 ? -15.138 -6.850 -2.153 1.00 93.06 83 GLU A N 1
ATOM 710 C CA . GLU A 1 83 ? -13.867 -6.543 -2.806 1.00 93.06 83 GLU A CA 1
ATOM 711 C C . GLU A 1 83 ? -13.941 -5.196 -3.534 1.00 93.06 83 GLU A C 1
ATOM 713 O O . GLU A 1 83 ? -14.816 -4.969 -4.374 1.00 93.06 83 GLU A O 1
ATOM 718 N N . LEU A 1 84 ? -13.019 -4.299 -3.198 1.00 91.06 84 LEU A N 1
ATOM 719 C CA . LEU A 1 84 ? -12.821 -3.019 -3.874 1.00 91.06 84 LEU A CA 1
ATOM 720 C C . LEU A 1 84 ? -11.704 -3.122 -4.915 1.00 91.06 84 LEU A C 1
ATOM 722 O O . LEU A 1 84 ? -11.843 -2.626 -6.041 1.00 91.06 84 LEU A O 1
ATOM 726 N N . GLU A 1 85 ? -10.606 -3.776 -4.528 1.00 89.50 85 GLU A N 1
ATOM 727 C CA . GLU A 1 85 ? -9.427 -3.963 -5.363 1.00 89.50 85 GLU A CA 1
ATOM 728 C C . GLU A 1 85 ? -8.823 -5.339 -5.265 1.00 89.50 85 GLU A C 1
ATOM 730 O O . GLU A 1 85 ? -8.809 -5.939 -4.195 1.00 89.50 85 GLU A O 1
ATOM 735 N N . THR A 1 86 ? -8.214 -5.731 -6.380 1.00 90.62 86 THR A N 1
ATOM 736 C CA . THR A 1 86 ? -7.344 -6.891 -6.496 1.00 90.62 86 THR A CA 1
ATOM 737 C C . THR A 1 86 ? -6.290 -6.587 -7.552 1.00 90.62 86 THR A C 1
ATOM 739 O O . THR A 1 86 ? -6.628 -6.301 -8.702 1.00 90.62 86 THR A O 1
ATOM 742 N N . PHE A 1 87 ? -5.014 -6.643 -7.182 1.00 87.56 87 PHE A N 1
ATOM 743 C CA . PHE A 1 87 ? -3.904 -6.443 -8.113 1.00 87.56 87 PHE A CA 1
ATOM 744 C C . PHE A 1 87 ? -2.697 -7.302 -7.732 1.00 87.56 87 PHE A C 1
ATOM 746 O O . PHE A 1 87 ? -2.521 -7.704 -6.583 1.00 87.56 87 PHE A O 1
ATOM 753 N N . CYS A 1 88 ? -1.873 -7.609 -8.730 1.00 88.12 88 CYS A N 1
ATOM 754 C CA . CYS A 1 88 ? -0.689 -8.444 -8.581 1.00 88.12 88 CYS A CA 1
ATOM 755 C C . CYS A 1 88 ? 0.526 -7.586 -8.224 1.00 88.12 88 CYS A C 1
ATOM 757 O O . CYS A 1 88 ? 0.741 -6.534 -8.831 1.00 88.12 88 CYS A O 1
ATOM 759 N N . ILE A 1 89 ? 1.337 -8.057 -7.275 1.00 87.50 89 ILE A N 1
ATOM 760 C CA . ILE A 1 89 ? 2.608 -7.425 -6.912 1.00 87.50 89 ILE A CA 1
ATOM 761 C C . ILE A 1 89 ? 3.843 -8.226 -7.320 1.00 87.50 89 ILE A C 1
ATOM 763 O O . ILE A 1 89 ? 4.928 -8.029 -6.788 1.00 87.50 89 ILE A O 1
ATOM 767 N N . HIS A 1 90 ? 3.701 -9.139 -8.277 1.00 87.38 90 HIS A N 1
ATOM 768 C CA . HIS A 1 90 ? 4.826 -9.944 -8.726 1.00 87.38 90 HIS A CA 1
ATOM 769 C C . HIS A 1 90 ? 5.889 -9.068 -9.427 1.00 87.38 90 HIS A C 1
ATOM 771 O O . HIS A 1 90 ? 5.555 -8.410 -10.419 1.00 87.38 90 HIS A O 1
ATOM 777 N N . PRO A 1 91 ? 7.166 -9.093 -8.995 1.00 84.50 91 PRO A N 1
ATOM 778 C CA . PRO A 1 91 ? 8.198 -8.171 -9.488 1.00 84.50 91 PRO A CA 1
ATOM 779 C C . PRO A 1 91 ? 8.545 -8.371 -10.972 1.00 84.50 91 PRO A C 1
ATOM 781 O O . PRO A 1 91 ? 8.970 -7.436 -11.642 1.00 84.50 91 PRO A O 1
ATOM 784 N N . LEU A 1 92 ? 8.318 -9.578 -11.512 1.00 84.19 92 LEU A N 1
ATOM 785 C CA . LEU A 1 92 ? 8.467 -9.849 -12.953 1.00 84.19 92 LEU A CA 1
ATOM 786 C C . LEU A 1 92 ? 7.409 -9.157 -13.827 1.00 84.19 92 LEU A C 1
ATOM 788 O O . LEU A 1 92 ? 7.628 -9.002 -15.022 1.00 84.19 92 LEU A O 1
ATOM 792 N N . LEU A 1 93 ? 6.252 -8.801 -13.262 1.00 79.94 93 LEU A N 1
ATOM 793 C CA . LEU A 1 93 ? 5.137 -8.214 -14.013 1.00 79.94 93 LEU A CA 1
ATOM 794 C C . LEU A 1 93 ? 5.039 -6.707 -13.797 1.00 79.94 93 LEU A C 1
ATOM 796 O O . LEU A 1 93 ? 4.679 -5.967 -14.710 1.00 79.94 93 LEU A O 1
ATOM 800 N N . PHE A 1 94 ? 5.350 -6.254 -12.584 1.00 83.12 94 PHE A N 1
ATOM 801 C CA . PHE A 1 94 ? 5.147 -4.873 -12.178 1.00 83.12 94 PHE A CA 1
ATOM 802 C C . PHE A 1 94 ? 6.342 -4.348 -11.386 1.00 83.12 94 PHE A C 1
ATOM 804 O O . PHE A 1 94 ? 7.042 -5.094 -10.704 1.00 83.12 94 PHE A O 1
ATOM 811 N N . SER A 1 95 ? 6.558 -3.043 -11.496 1.00 82.56 95 SER A N 1
ATOM 812 C CA . SER A 1 95 ? 7.431 -2.265 -10.625 1.00 82.56 95 SER A CA 1
ATOM 813 C C . SER A 1 95 ? 6.557 -1.565 -9.587 1.00 82.56 95 SER A C 1
ATOM 815 O O . SER A 1 95 ? 5.515 -0.998 -9.926 1.00 82.56 95 SER A O 1
ATOM 817 N N . HIS A 1 96 ? 6.973 -1.594 -8.322 1.00 84.56 96 HIS A N 1
ATOM 818 C CA . HIS A 1 96 ? 6.207 -1.014 -7.219 1.00 84.56 96 HIS A CA 1
ATOM 819 C C . HIS A 1 96 ? 7.074 -0.051 -6.433 1.00 84.56 96 HIS A C 1
ATOM 821 O O . HIS A 1 96 ? 8.052 -0.459 -5.807 1.00 84.56 96 HIS A O 1
ATOM 827 N N . ASP A 1 97 ? 6.668 1.214 -6.433 1.00 84.81 97 ASP A N 1
ATOM 828 C CA . ASP A 1 97 ? 7.140 2.197 -5.468 1.00 84.81 97 ASP A CA 1
ATOM 829 C C . ASP A 1 97 ? 6.079 2.310 -4.367 1.00 84.81 97 ASP A C 1
ATOM 831 O O . ASP A 1 97 ? 4.967 2.799 -4.603 1.00 84.81 97 ASP A O 1
ATOM 835 N N . LEU A 1 98 ? 6.420 1.839 -3.169 1.00 89.75 98 LEU A N 1
ATOM 836 C CA . LEU A 1 98 ? 5.622 2.012 -1.963 1.00 89.75 98 LEU A CA 1
ATOM 837 C C . LEU A 1 98 ? 6.242 3.128 -1.126 1.00 89.75 98 LEU A C 1
ATOM 839 O O . LEU A 1 98 ? 7.361 2.990 -0.641 1.00 89.75 98 LEU A O 1
ATOM 843 N N . ILE A 1 99 ? 5.528 4.238 -0.967 1.00 91.75 99 ILE A N 1
ATOM 844 C CA . ILE A 1 99 ? 6.017 5.398 -0.215 1.00 91.75 99 ILE A CA 1
ATOM 845 C C . ILE A 1 99 ? 5.313 5.424 1.136 1.00 91.75 99 ILE A C 1
ATOM 847 O O . ILE A 1 99 ? 4.083 5.512 1.188 1.00 91.75 99 ILE A O 1
ATOM 851 N N . SER A 1 100 ? 6.091 5.349 2.213 1.00 92.19 100 SER A N 1
ATOM 852 C CA . SER A 1 100 ? 5.586 5.342 3.585 1.00 92.19 100 SER A CA 1
ATOM 853 C C . SER A 1 100 ? 5.714 6.708 4.253 1.00 92.19 100 SER A C 1
ATOM 855 O O . SER A 1 100 ? 6.761 7.351 4.159 1.00 92.19 100 SER A O 1
ATOM 857 N N . LYS A 1 101 ? 4.649 7.138 4.938 1.00 92.56 101 LYS A N 1
ATOM 858 C CA . LYS A 1 101 ? 4.619 8.325 5.800 1.00 92.56 101 LYS A CA 1
ATOM 859 C C . LYS A 1 101 ? 3.688 8.069 6.983 1.00 92.56 101 LYS A C 1
ATOM 861 O O . LYS A 1 101 ? 2.471 8.039 6.805 1.00 92.56 101 LYS A O 1
ATOM 866 N N . GLU A 1 102 ? 4.244 7.931 8.185 1.00 93.12 102 GLU A N 1
ATOM 867 C CA . GLU A 1 102 ? 3.474 7.650 9.409 1.00 93.12 102 GLU A CA 1
ATOM 868 C C . GLU A 1 102 ? 2.568 6.410 9.236 1.00 93.12 102 GLU A C 1
ATOM 870 O O . GLU A 1 102 ? 3.055 5.331 8.908 1.00 93.12 102 GLU A O 1
ATOM 875 N N . THR A 1 103 ? 1.248 6.550 9.416 1.00 94.31 103 THR A N 1
ATOM 876 C CA . THR A 1 103 ? 0.260 5.478 9.211 1.00 94.31 103 THR A CA 1
ATOM 877 C C . THR A 1 103 ? -0.252 5.379 7.768 1.00 94.31 103 THR A C 1
ATOM 879 O O . THR A 1 103 ? -1.208 4.655 7.488 1.00 94.31 103 THR A O 1
ATOM 882 N N . ARG A 1 104 ? 0.332 6.131 6.827 1.00 94.88 104 ARG A N 1
ATOM 883 C CA . ARG A 1 104 ? -0.127 6.225 5.434 1.00 94.88 104 ARG A CA 1
ATOM 884 C C . ARG A 1 104 ? 0.863 5.563 4.491 1.00 94.88 104 ARG A C 1
ATOM 886 O O . ARG A 1 104 ? 2.068 5.778 4.588 1.00 94.88 104 ARG A O 1
ATOM 893 N N . LEU A 1 105 ? 0.325 4.841 3.511 1.00 95.06 105 LEU A N 1
ATOM 894 C CA . LEU A 1 105 ? 1.093 4.307 2.391 1.00 95.06 105 LEU A CA 1
ATOM 895 C C . LEU A 1 105 ? 0.509 4.799 1.067 1.00 95.06 105 LEU A C 1
ATOM 897 O O . LEU A 1 105 ? -0.706 4.747 0.845 1.00 95.06 105 LEU A O 1
ATOM 901 N N . LEU A 1 106 ? 1.385 5.242 0.170 1.00 94.12 106 LEU A N 1
ATOM 902 C CA . LEU A 1 106 ? 1.066 5.537 -1.223 1.00 94.12 106 LEU A CA 1
ATOM 903 C C . LEU A 1 106 ? 1.663 4.446 -2.109 1.00 94.12 106 LEU A C 1
ATOM 905 O O . LEU A 1 106 ? 2.875 4.248 -2.136 1.00 94.12 106 LEU A O 1
ATOM 909 N N . PHE A 1 107 ? 0.801 3.775 -2.863 1.00 92.81 107 PHE A N 1
ATOM 910 C CA . PHE A 1 107 ? 1.183 2.755 -3.826 1.00 92.81 107 PHE A CA 1
ATOM 911 C C . PHE A 1 107 ? 1.228 3.363 -5.221 1.00 92.81 107 PHE A C 1
ATOM 913 O O . PHE A 1 107 ? 0.258 3.976 -5.677 1.00 92.81 107 PHE A O 1
ATOM 920 N N . CYS A 1 108 ? 2.343 3.147 -5.909 1.00 90.50 108 CYS A N 1
ATOM 921 C CA . CYS A 1 108 ? 2.511 3.456 -7.318 1.00 90.50 108 CYS A CA 1
ATOM 922 C C . CYS A 1 108 ? 2.973 2.189 -8.041 1.00 90.50 108 CYS A C 1
ATOM 924 O O . CYS A 1 108 ? 4.087 1.714 -7.825 1.00 90.50 108 CYS A O 1
ATOM 926 N N . ILE A 1 109 ? 2.091 1.628 -8.866 1.00 89.62 109 ILE A N 1
ATOM 927 C CA . ILE A 1 109 ? 2.314 0.370 -9.579 1.00 89.62 109 ILE A CA 1
ATOM 928 C C . ILE A 1 109 ? 2.488 0.677 -11.056 1.00 89.62 109 ILE A C 1
ATOM 930 O O . ILE A 1 109 ? 1.589 1.241 -11.689 1.00 89.62 109 ILE A O 1
ATOM 934 N N . LYS A 1 110 ? 3.636 0.284 -11.593 1.00 88.56 110 LYS A N 1
ATOM 935 C CA . LYS A 1 110 ? 4.046 0.530 -12.971 1.00 88.56 110 LYS A CA 1
ATOM 936 C C . LYS A 1 110 ? 4.124 -0.776 -13.745 1.00 88.56 110 LYS A C 1
ATOM 938 O O . LYS A 1 110 ? 4.551 -1.794 -13.199 1.00 88.56 110 LYS A O 1
ATOM 943 N N . ASP A 1 111 ? 3.709 -0.742 -15.003 1.00 83.62 111 ASP A N 1
ATOM 944 C CA . ASP A 1 111 ? 3.927 -1.842 -15.942 1.00 83.62 111 ASP A CA 1
ATOM 945 C C . ASP A 1 111 ? 5.434 -1.964 -16.234 1.00 83.62 111 ASP A C 1
ATOM 947 O O . ASP A 1 111 ? 6.098 -0.953 -16.470 1.00 83.62 111 ASP A O 1
ATOM 951 N N . GLN A 1 112 ? 6.001 -3.173 -16.174 1.00 81.88 112 GLN A N 1
ATOM 952 C CA . GLN A 1 112 ? 7.437 -3.372 -16.430 1.00 81.88 112 GLN A CA 1
ATOM 953 C C . GLN A 1 112 ? 7.808 -3.165 -17.906 1.00 81.88 112 GLN A C 1
ATOM 955 O O . GLN A 1 112 ? 8.974 -2.919 -18.203 1.00 81.88 112 GLN A O 1
ATOM 960 N N . ILE A 1 113 ? 6.847 -3.269 -18.832 1.00 82.50 113 ILE A N 1
ATOM 961 C CA . ILE A 1 113 ? 7.127 -3.190 -20.272 1.00 82.50 113 ILE A CA 1
ATOM 962 C C . ILE A 1 113 ? 7.400 -1.745 -20.703 1.00 82.50 113 ILE A C 1
ATOM 964 O O . ILE A 1 113 ? 8.365 -1.489 -21.419 1.00 82.50 113 ILE A O 1
AT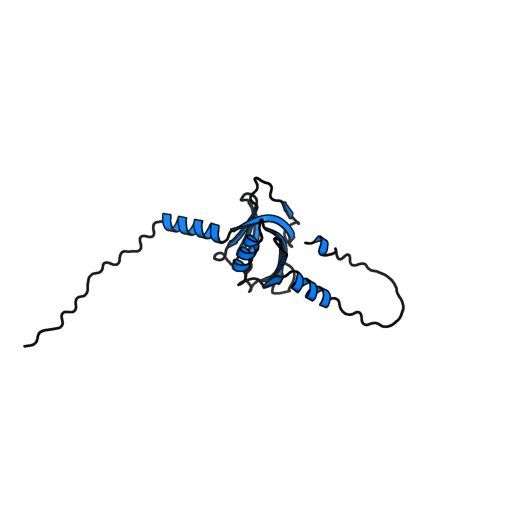OM 968 N N . ASP A 1 114 ? 6.550 -0.806 -20.282 1.00 83.31 114 ASP A N 1
ATOM 969 C CA . ASP A 1 114 ? 6.594 0.593 -20.730 1.00 83.31 114 ASP A CA 1
ATOM 970 C C . ASP A 1 114 ? 6.803 1.611 -19.593 1.00 83.31 114 ASP A C 1
ATOM 972 O O . ASP A 1 114 ? 6.932 2.809 -19.846 1.00 83.31 114 ASP A O 1
ATOM 976 N N . GLY A 1 115 ? 6.850 1.158 -18.335 1.00 82.50 115 GLY A N 1
ATOM 977 C CA . GLY A 1 115 ? 7.018 2.013 -17.160 1.00 82.50 115 GLY A CA 1
ATOM 978 C C . GLY A 1 115 ? 5.792 2.863 -16.810 1.00 82.50 115 GLY A C 1
ATOM 979 O O . GLY A 1 115 ? 5.861 3.683 -15.887 1.00 82.50 115 GLY A O 1
ATOM 980 N N . SER A 1 116 ? 4.669 2.694 -17.516 1.00 84.94 116 SER A N 1
ATOM 981 C CA . SER A 1 116 ? 3.453 3.475 -17.299 1.00 84.94 116 SER A CA 1
ATOM 982 C C . SER A 1 116 ? 2.797 3.128 -15.963 1.00 84.94 116 SER A C 1
ATOM 984 O O . SER A 1 116 ? 2.770 1.975 -15.528 1.00 84.94 116 SER A O 1
ATOM 986 N N . ILE A 1 117 ? 2.243 4.137 -15.283 1.00 85.81 117 ILE A N 1
ATOM 987 C CA . ILE A 1 117 ? 1.527 3.930 -14.020 1.00 85.81 117 ILE A CA 1
ATOM 988 C C . ILE A 1 117 ? 0.176 3.274 -14.323 1.00 85.81 117 ILE A C 1
ATOM 990 O O . ILE A 1 117 ? -0.737 3.908 -14.856 1.00 85.81 117 ILE A O 1
ATOM 994 N N . ARG A 1 118 ? 0.041 2.006 -13.931 1.00 86.31 118 ARG A N 1
ATOM 995 C CA . ARG A 1 118 ? -1.194 1.217 -14.035 1.00 86.31 118 ARG A CA 1
ATOM 996 C C . ARG A 1 118 ? -2.158 1.522 -12.900 1.00 86.31 118 ARG A C 1
ATOM 998 O O . ARG A 1 118 ? -3.347 1.713 -13.146 1.00 86.31 118 ARG A O 1
ATOM 1005 N N . TYR A 1 119 ? -1.631 1.567 -11.677 1.00 88.00 119 TYR A N 1
ATOM 1006 C CA . TYR A 1 119 ? -2.415 1.791 -10.468 1.00 88.00 119 TYR A CA 1
ATOM 1007 C C . TYR A 1 119 ? -1.722 2.796 -9.561 1.00 88.00 119 TYR A C 1
ATOM 1009 O O . TYR A 1 119 ? -0.520 2.705 -9.305 1.00 88.00 119 TYR A O 1
ATOM 1017 N N . LYS A 1 120 ? -2.503 3.730 -9.027 1.00 91.81 120 LYS A N 1
ATOM 1018 C CA . LYS A 1 120 ? -2.073 4.641 -7.974 1.00 91.81 120 LYS A CA 1
ATOM 1019 C C . LYS A 1 120 ? -3.174 4.754 -6.938 1.00 91.81 120 LYS A C 1
ATOM 1021 O O . LYS A 1 120 ? -4.297 5.144 -7.260 1.00 91.81 120 LYS A O 1
ATOM 1026 N N . PHE A 1 121 ? -2.870 4.428 -5.693 1.00 93.06 121 PHE A N 1
ATOM 1027 C CA . PHE A 1 121 ? -3.836 4.527 -4.606 1.00 93.06 121 PHE A CA 1
ATOM 1028 C C . PHE A 1 121 ? -3.131 4.763 -3.274 1.00 93.06 121 PHE A C 1
ATOM 1030 O O . PHE A 1 121 ? -1.942 4.492 -3.120 1.00 93.06 121 PHE A O 1
ATOM 1037 N N . ARG A 1 122 ? -3.878 5.288 -2.308 1.00 93.88 122 ARG A N 1
ATOM 1038 C CA . ARG A 1 122 ? -3.402 5.628 -0.970 1.00 93.88 122 ARG A CA 1
ATOM 1039 C C . ARG A 1 122 ? -4.251 4.921 0.069 1.00 93.88 122 ARG A C 1
ATOM 1041 O O . ARG A 1 122 ? -5.478 4.914 -0.036 1.00 93.88 122 ARG A O 1
ATOM 1048 N N . VAL A 1 123 ? -3.603 4.408 1.099 1.00 95.69 123 VAL A N 1
ATOM 1049 C CA . VAL A 1 123 ? -4.256 3.829 2.274 1.00 95.69 123 VAL A CA 1
ATOM 1050 C C . VAL A 1 123 ? -3.782 4.534 3.536 1.00 95.69 123 VAL A C 1
ATOM 1052 O O . VAL A 1 123 ? -2.653 5.025 3.596 1.00 95.69 123 VAL A O 1
ATOM 1055 N N . LYS A 1 124 ? -4.653 4.579 4.540 1.00 96.50 124 LYS A N 1
ATOM 1056 C CA . LYS A 1 124 ? -4.314 4.942 5.914 1.00 96.50 124 LYS A CA 1
ATOM 1057 C C . LYS A 1 124 ? -4.642 3.747 6.798 1.00 96.50 124 LYS A C 1
ATOM 1059 O O . LYS A 1 124 ? -5.781 3.291 6.777 1.00 96.50 124 LYS A O 1
ATOM 1064 N N . PHE A 1 125 ? -3.653 3.240 7.519 1.00 95.56 125 PHE A N 1
ATOM 1065 C CA . PHE A 1 125 ? -3.803 2.152 8.479 1.00 95.56 125 PHE A CA 1
ATOM 1066 C C . PHE A 1 125 ? -4.282 2.689 9.827 1.00 95.56 125 PHE A C 1
ATOM 1068 O O . PHE A 1 125 ? -4.073 3.863 10.140 1.00 95.56 125 PHE A O 1
ATOM 1075 N N . VAL A 1 126 ? -4.900 1.815 10.622 1.00 94.31 126 VAL A N 1
ATOM 1076 C CA . VAL A 1 126 ? -5.378 2.141 11.980 1.00 94.31 126 VAL A CA 1
ATOM 1077 C C . VAL A 1 126 ? -4.240 2.394 12.972 1.00 94.31 126 VAL A C 1
ATOM 1079 O O . VAL A 1 126 ? -4.433 3.062 13.983 1.00 94.31 126 VAL A O 1
ATOM 1082 N N . SER A 1 127 ? -3.039 1.877 12.699 1.00 94.19 127 SER A N 1
ATOM 1083 C CA . SER A 1 127 ? -1.862 2.082 13.542 1.00 94.19 127 SER A CA 1
ATOM 1084 C C . SER A 1 127 ? -0.565 2.002 12.736 1.00 94.19 127 SER A C 1
ATOM 1086 O O . SER A 1 127 ? -0.540 1.543 11.592 1.00 94.19 127 SER A O 1
ATOM 1088 N N . GLN A 1 128 ? 0.530 2.461 13.341 1.00 93.44 128 GLN A N 1
ATOM 1089 C CA . GLN A 1 128 ? 1.863 2.341 12.752 1.00 93.44 128 GLN A CA 1
ATOM 1090 C C . GLN A 1 128 ? 2.364 0.888 12.760 1.00 93.44 128 GLN A C 1
ATOM 1092 O O . GLN A 1 128 ? 3.048 0.479 11.824 1.00 93.44 128 GLN A O 1
ATOM 1097 N N . ASP A 1 129 ? 1.980 0.092 13.758 1.00 93.69 129 ASP A N 1
ATOM 1098 C CA . ASP A 1 129 ? 2.351 -1.325 13.841 1.00 93.69 129 ASP A CA 1
ATOM 1099 C C . ASP A 1 129 ? 1.792 -2.124 12.658 1.00 93.69 129 ASP A C 1
ATOM 1101 O O . ASP A 1 129 ? 2.489 -2.955 12.078 1.00 93.69 129 ASP A O 1
ATOM 1105 N N . GLU A 1 130 ? 0.565 -1.812 12.234 1.00 94.19 130 GLU A N 1
ATOM 1106 C CA . GLU A 1 130 ? -0.060 -2.404 11.048 1.00 94.19 130 GLU A CA 1
ATOM 1107 C C . GLU A 1 130 ? 0.708 -2.053 9.765 1.00 94.19 130 GLU A C 1
ATOM 1109 O O . GLU A 1 130 ? 0.909 -2.917 8.911 1.00 94.19 130 GLU A O 1
ATOM 1114 N N . VAL A 1 131 ? 1.207 -0.813 9.648 1.00 94.25 131 VAL A N 1
ATOM 1115 C CA . VAL A 1 131 ? 2.072 -0.408 8.525 1.00 94.25 131 VAL A CA 1
ATOM 1116 C C . VAL A 1 131 ? 3.358 -1.221 8.512 1.00 94.25 131 VAL A C 1
ATOM 1118 O O . VAL A 1 131 ? 3.753 -1.713 7.457 1.00 94.25 131 VAL A O 1
ATOM 1121 N N . ILE A 1 132 ? 4.021 -1.355 9.662 1.00 91.94 132 ILE A N 1
ATOM 1122 C CA . ILE A 1 132 ? 5.287 -2.088 9.772 1.00 91.94 132 ILE A CA 1
ATOM 1123 C C . ILE A 1 132 ? 5.064 -3.556 9.405 1.00 91.94 132 ILE A C 1
ATOM 1125 O O . ILE A 1 132 ? 5.766 -4.072 8.538 1.00 91.94 132 ILE A O 1
ATOM 1129 N N . ALA A 1 133 ? 4.053 -4.199 9.993 1.00 92.81 133 ALA A N 1
ATOM 1130 C CA . ALA A 1 133 ? 3.722 -5.592 9.721 1.00 92.81 133 ALA A CA 1
ATOM 1131 C C . ALA A 1 133 ? 3.387 -5.825 8.238 1.00 92.81 133 ALA A C 1
ATOM 1133 O O . ALA A 1 133 ? 3.901 -6.768 7.632 1.00 92.81 133 ALA A O 1
ATOM 1134 N N . PHE A 1 134 ? 2.587 -4.940 7.634 1.00 93.88 134 PHE A N 1
ATOM 1135 C CA . PHE A 1 134 ? 2.271 -5.001 6.210 1.00 93.88 134 PHE A CA 1
ATOM 1136 C C . PHE A 1 134 ? 3.530 -4.861 5.348 1.00 93.88 134 PHE A C 1
ATOM 1138 O O . PHE A 1 134 ? 3.795 -5.707 4.495 1.00 93.88 134 PHE A O 1
ATOM 1145 N N . CYS A 1 135 ? 4.329 -3.817 5.583 1.00 92.50 135 CYS A N 1
ATOM 1146 C CA . CYS A 1 135 ? 5.559 -3.552 4.840 1.00 92.50 135 CYS A CA 1
ATOM 1147 C C . CYS A 1 135 ? 6.538 -4.727 4.935 1.00 92.50 135 CYS A C 1
ATOM 1149 O O . CYS A 1 135 ? 7.094 -5.132 3.917 1.00 92.50 135 CYS A O 1
ATOM 1151 N N . SER A 1 136 ? 6.708 -5.321 6.120 1.00 91.56 136 SER A N 1
ATOM 1152 C CA . SER A 1 136 ? 7.540 -6.512 6.310 1.00 91.56 136 SER A CA 1
ATOM 1153 C C . SER A 1 136 ? 7.051 -7.707 5.490 1.00 91.56 136 SER A C 1
ATOM 1155 O O . SER A 1 136 ? 7.876 -8.407 4.908 1.00 91.56 136 SER A O 1
ATOM 1157 N N . ALA A 1 137 ? 5.735 -7.917 5.387 1.00 90.88 137 ALA A N 1
ATOM 1158 C CA . ALA A 1 137 ? 5.171 -9.019 4.608 1.00 90.88 137 ALA A CA 1
ATOM 1159 C C . ALA A 1 137 ? 5.388 -8.857 3.092 1.00 90.88 137 ALA A C 1
ATOM 1161 O O . ALA A 1 137 ? 5.567 -9.845 2.380 1.00 90.88 137 ALA A O 1
ATOM 1162 N N . VAL A 1 138 ? 5.398 -7.618 2.583 1.00 90.94 138 VAL A N 1
ATOM 1163 C CA . VAL A 1 138 ? 5.529 -7.349 1.139 1.00 90.94 138 VAL A CA 1
ATOM 1164 C C . VAL A 1 138 ? 6.942 -6.970 0.687 1.00 90.94 138 VAL A C 1
ATOM 1166 O O . VAL A 1 138 ? 7.188 -6.926 -0.518 1.00 90.94 138 VAL A O 1
ATOM 1169 N N . ALA A 1 139 ? 7.885 -6.730 1.604 1.00 88.06 139 ALA A N 1
ATOM 1170 C CA . ALA A 1 139 ? 9.230 -6.218 1.305 1.00 88.06 139 ALA A CA 1
ATOM 1171 C C . ALA A 1 139 ? 10.036 -7.064 0.299 1.00 88.06 139 ALA A C 1
ATOM 1173 O O . ALA A 1 139 ? 10.883 -6.530 -0.410 1.00 88.06 139 ALA A O 1
ATOM 1174 N N . GLY A 1 140 ? 9.759 -8.369 0.189 1.00 85.75 140 GLY A N 1
ATOM 1175 C CA . GLY A 1 140 ? 10.386 -9.240 -0.816 1.00 85.75 140 GLY A CA 1
ATOM 1176 C C . GLY A 1 140 ? 9.909 -9.007 -2.257 1.00 85.75 140 GLY A C 1
ATOM 1177 O O . GLY A 1 140 ? 10.484 -9.561 -3.191 1.00 85.75 140 GLY A O 1
ATOM 1178 N N . TYR A 1 141 ? 8.857 -8.208 -2.445 1.00 86.88 141 TYR A N 1
ATOM 1179 C CA . TYR A 1 141 ? 8.162 -8.029 -3.722 1.00 86.88 141 TYR A CA 1
ATOM 1180 C C . TYR A 1 141 ? 8.105 -6.570 -4.177 1.00 86.88 141 TYR A C 1
ATOM 1182 O O . TYR A 1 141 ? 8.042 -6.312 -5.377 1.00 86.88 141 TYR A O 1
ATOM 1190 N N . VAL A 1 142 ? 8.126 -5.620 -3.239 1.00 88.19 142 VAL A N 1
ATOM 1191 C CA . VAL A 1 142 ? 7.963 -4.189 -3.524 1.00 88.19 142 VAL A CA 1
ATOM 1192 C C . VAL A 1 142 ? 9.133 -3.378 -2.984 1.00 88.19 142 VAL A C 1
ATOM 1194 O O . VAL A 1 142 ? 9.699 -3.699 -1.943 1.00 88.19 142 VAL A O 1
ATOM 1197 N N . THR A 1 143 ? 9.473 -2.282 -3.667 1.00 87.75 143 THR A N 1
ATOM 1198 C CA . THR A 1 143 ? 10.461 -1.332 -3.147 1.00 87.75 143 THR A CA 1
ATOM 1199 C C . THR A 1 143 ? 9.768 -0.343 -2.221 1.00 87.75 143 THR A C 1
ATOM 1201 O O . THR A 1 143 ? 8.872 0.389 -2.644 1.00 87.75 143 THR A O 1
ATOM 1204 N N . ILE A 1 144 ? 10.196 -0.310 -0.961 1.00 88.81 144 ILE A N 1
ATOM 1205 C CA . ILE A 1 144 ? 9.648 0.579 0.066 1.00 88.81 144 ILE A CA 1
ATOM 1206 C C . ILE A 1 144 ? 10.602 1.756 0.252 1.00 88.81 144 ILE A C 1
ATOM 1208 O O . ILE A 1 144 ? 11.792 1.557 0.477 1.00 88.81 144 ILE A O 1
ATOM 1212 N N . LYS A 1 145 ? 10.082 2.977 0.138 1.00 88.44 145 LYS A N 1
ATOM 1213 C CA . LYS A 1 145 ? 10.818 4.233 0.321 1.00 88.44 145 LYS A CA 1
ATOM 1214 C C . LYS A 1 145 ? 10.148 5.043 1.420 1.00 88.44 145 LYS A C 1
ATOM 1216 O O . LYS A 1 145 ? 8.916 5.105 1.479 1.00 88.44 145 LYS A O 1
ATOM 1221 N N . SER A 1 146 ? 10.933 5.698 2.266 1.00 85.88 146 SER A N 1
ATOM 1222 C CA . SER A 1 146 ? 10.371 6.740 3.129 1.00 85.88 146 SER A CA 1
ATOM 1223 C C . SER A 1 146 ? 9.949 7.945 2.284 1.00 85.88 146 SER A C 1
ATOM 1225 O O . SER A 1 146 ? 10.490 8.194 1.199 1.00 85.88 146 SER A O 1
ATOM 1227 N N . TYR A 1 147 ? 8.965 8.703 2.762 1.00 83.81 147 TYR A N 1
ATOM 1228 C CA . TYR A 1 147 ? 8.549 9.937 2.102 1.00 83.81 147 TYR A CA 1
ATOM 1229 C C . TYR A 1 147 ? 9.709 10.929 1.968 1.00 83.81 147 TYR A C 1
ATOM 1231 O O . TYR A 1 147 ? 9.839 11.579 0.935 1.00 83.81 147 TYR A O 1
ATOM 1239 N N . GLU A 1 148 ? 10.579 11.008 2.972 1.00 84.00 148 GLU A N 1
ATOM 1240 C CA . GLU A 1 148 ? 11.732 11.906 3.019 1.00 84.00 148 GLU A CA 1
ATOM 1241 C C . GLU A 1 148 ? 12.803 11.536 1.984 1.00 84.00 148 GLU A C 1
ATOM 1243 O O . GLU A 1 148 ? 13.445 12.414 1.408 1.00 84.00 148 GLU A O 1
ATOM 1248 N N . GLU A 1 149 ? 13.018 10.243 1.736 1.00 80.94 149 GLU A N 1
ATOM 1249 C CA . GLU A 1 149 ? 13.913 9.768 0.673 1.00 80.94 149 GLU A CA 1
ATOM 1250 C C . GLU A 1 149 ? 13.328 10.046 -0.709 1.00 80.94 149 GLU A C 1
ATOM 1252 O O . GLU A 1 149 ? 14.030 10.505 -1.614 1.00 80.94 149 GLU A O 1
ATOM 1257 N N . TRP A 1 150 ? 12.030 9.788 -0.868 1.00 78.75 150 TRP A N 1
ATOM 1258 C CA . TRP A 1 150 ? 11.336 10.007 -2.128 1.00 78.75 150 TRP A CA 1
ATOM 1259 C C . TRP A 1 150 ? 11.258 11.498 -2.489 1.00 78.75 150 TRP A C 1
ATOM 1261 O O . TRP A 1 150 ? 11.518 11.866 -3.638 1.00 78.75 150 TRP A O 1
ATOM 1271 N N . SER A 1 151 ? 10.966 12.368 -1.516 1.00 76.81 151 SER A N 1
ATOM 1272 C CA . SER A 1 151 ? 10.837 13.811 -1.733 1.00 76.81 151 SER A CA 1
ATOM 1273 C C . SER A 1 151 ? 12.148 14.424 -2.229 1.00 76.81 151 SER A C 1
ATOM 1275 O O . SER A 1 151 ? 12.151 15.082 -3.270 1.00 76.81 151 SER A O 1
ATOM 1277 N N . LYS A 1 152 ? 13.283 14.097 -1.598 1.00 75.94 152 LYS A N 1
ATOM 1278 C CA . LYS A 1 152 ? 14.622 14.559 -2.012 1.00 75.94 152 LYS A CA 1
ATOM 1279 C C . LYS A 1 152 ? 14.981 14.148 -3.444 1.00 75.94 152 LYS A C 1
ATOM 1281 O O . LYS A 1 152 ? 15.561 14.934 -4.190 1.00 75.94 152 LYS A O 1
ATOM 1286 N N . GLN A 1 153 ? 14.621 12.929 -3.851 1.00 63.50 153 GLN A N 1
ATOM 1287 C CA . GLN A 1 153 ? 14.863 12.441 -5.216 1.00 63.50 153 GLN A CA 1
ATOM 1288 C C . GLN A 1 153 ? 13.966 13.137 -6.247 1.00 63.50 153 GLN A C 1
ATOM 1290 O O . GLN A 1 153 ? 14.411 13.438 -7.353 1.00 63.50 153 GLN A O 1
ATOM 1295 N N . SER A 1 154 ? 12.715 13.430 -5.883 1.00 58.34 154 SER A N 1
ATOM 1296 C CA . SER A 1 154 ? 11.784 14.152 -6.755 1.00 58.34 154 SER A CA 1
ATOM 1297 C C . SER A 1 154 ? 12.146 15.633 -6.927 1.00 58.34 154 SER A C 1
ATOM 1299 O O . SER A 1 154 ? 11.944 16.194 -8.004 1.00 58.34 154 SER A O 1
ATOM 1301 N N . GLU A 1 155 ? 12.749 16.25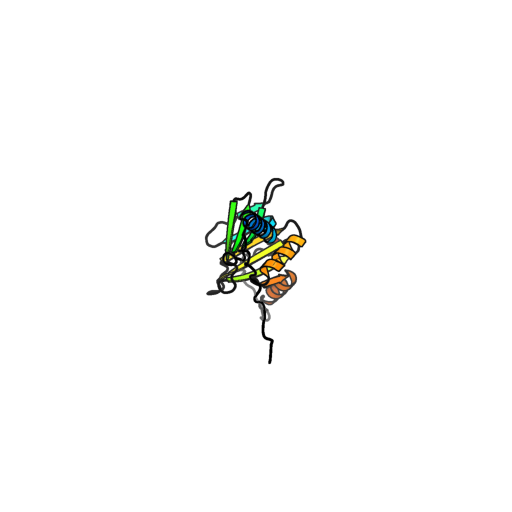6 -5.911 1.00 52.56 155 GLU A N 1
ATOM 1302 C CA . GLU A 1 155 ? 13.285 17.616 -6.004 1.00 52.56 155 GLU A CA 1
ATOM 1303 C C . GLU A 1 155 ? 14.541 17.679 -6.881 1.00 52.56 155 GLU A C 1
ATOM 1305 O O . GLU A 1 155 ? 14.668 18.602 -7.681 1.00 52.56 155 GLU A O 1
ATOM 1310 N N . GLY A 1 156 ? 15.416 16.667 -6.819 1.00 46.06 156 GLY A N 1
ATOM 1311 C CA . GLY A 1 156 ? 16.599 16.557 -7.685 1.00 46.06 156 GLY A CA 1
ATOM 1312 C C . GLY A 1 156 ? 16.293 16.297 -9.168 1.00 46.06 156 GLY A C 1
ATOM 1313 O O . GLY A 1 156 ? 17.144 16.544 -10.019 1.00 46.06 156 GLY A O 1
ATOM 1314 N N . ALA A 1 157 ? 15.078 15.842 -9.497 1.00 45.09 157 ALA A N 1
ATOM 1315 C CA . ALA A 1 157 ? 14.599 15.688 -10.874 1.00 45.09 157 ALA A CA 1
ATOM 1316 C C . ALA A 1 157 ? 14.027 16.990 -11.470 1.00 45.09 157 ALA A C 1
ATOM 1318 O O . ALA A 1 157 ? 13.689 17.029 -12.656 1.00 45.09 157 ALA A O 1
ATOM 1319 N N . ARG A 1 158 ? 13.934 18.074 -10.684 1.00 48.25 158 ARG A N 1
ATOM 1320 C CA . ARG A 1 158 ? 13.753 19.420 -11.235 1.00 48.25 158 ARG A CA 1
ATOM 1321 C C . ARG A 1 158 ? 15.082 19.819 -11.861 1.00 48.25 158 ARG A C 1
ATOM 1323 O O . ARG A 1 158 ? 16.007 20.215 -11.160 1.00 48.25 158 ARG A O 1
ATOM 1330 N N . THR A 1 159 ? 15.180 19.671 -13.180 1.00 37.56 159 THR A N 1
ATOM 1331 C CA . THR A 1 159 ? 16.300 20.169 -13.986 1.00 37.56 159 THR A CA 1
ATOM 1332 C C . THR A 1 159 ? 16.759 21.530 -13.461 1.00 37.56 159 THR A C 1
ATOM 1334 O O . THR A 1 159 ? 15.915 22.426 -13.349 1.00 37.56 159 THR A O 1
ATOM 1337 N N . PRO A 1 160 ? 18.055 21.736 -13.164 1.00 38.69 160 PRO A N 1
ATOM 1338 C CA . PRO A 1 160 ? 18.554 23.084 -12.986 1.00 38.69 160 PRO A CA 1
ATOM 1339 C C . PRO A 1 160 ? 18.318 23.802 -14.314 1.00 38.69 160 PRO A C 1
ATOM 1341 O O . PRO A 1 160 ? 18.901 23.444 -15.337 1.00 38.69 160 PRO A O 1
ATOM 1344 N N . THR A 1 161 ? 17.421 24.786 -14.330 1.00 43.84 161 THR A N 1
ATOM 1345 C CA . THR A 1 161 ? 17.346 25.747 -15.428 1.00 43.84 161 THR A CA 1
ATOM 1346 C C . THR A 1 161 ? 18.641 26.540 -15.410 1.00 43.84 161 THR A C 1
ATOM 1348 O O . THR A 1 161 ? 18.760 27.561 -14.737 1.00 43.84 161 THR A O 1
ATOM 1351 N N . PHE A 1 162 ? 19.639 26.029 -16.122 1.00 46.75 162 PHE A N 1
ATOM 1352 C CA . PHE A 1 162 ? 20.768 26.815 -16.564 1.00 46.75 162 PHE A CA 1
ATOM 1353 C C . PHE A 1 162 ? 20.250 27.703 -17.695 1.00 46.75 162 PHE A C 1
ATOM 1355 O O . PHE A 1 162 ? 20.082 27.246 -18.820 1.00 46.75 162 PHE A O 1
ATOM 1362 N N . SER A 1 163 ? 19.931 28.958 -17.391 1.00 40.41 163 SER A N 1
ATOM 1363 C CA . SER A 1 163 ? 20.054 30.017 -18.385 1.00 40.41 163 SER A CA 1
ATOM 1364 C C . SER A 1 163 ? 20.229 31.360 -17.704 1.00 40.41 163 SER A C 1
ATOM 1366 O O . SER A 1 163 ? 19.484 31.762 -16.810 1.00 40.41 163 SER A O 1
ATOM 1368 N N . GLU A 1 164 ? 21.269 32.021 -18.175 1.00 46.56 164 GLU A N 1
ATOM 1369 C CA . GLU A 1 164 ? 21.674 33.380 -17.908 1.00 46.56 164 GLU A CA 1
ATOM 1370 C C . GLU A 1 164 ? 20.540 34.392 -18.115 1.00 46.56 164 GLU A C 1
ATOM 1372 O O . GLU A 1 164 ? 19.620 34.193 -18.904 1.00 46.56 164 GLU A O 1
ATOM 1377 N N . ARG A 1 165 ? 20.680 35.517 -17.403 1.00 48.66 165 ARG A N 1
ATOM 1378 C CA . ARG A 1 165 ? 20.242 36.872 -17.770 1.00 48.66 165 ARG A CA 1
ATOM 1379 C C . ARG A 1 165 ? 19.160 36.984 -18.860 1.00 48.66 165 ARG A C 1
ATOM 1381 O O . ARG A 1 165 ? 19.458 37.043 -20.046 1.00 48.66 165 ARG A O 1
ATOM 1388 N N . GLY A 1 166 ? 17.960 37.333 -18.402 1.00 43.72 166 GLY A N 1
ATOM 1389 C CA . GLY A 1 166 ? 17.110 38.306 -19.086 1.00 43.72 166 GLY A CA 1
ATOM 1390 C C . GLY A 1 166 ? 16.024 37.737 -20.001 1.00 43.72 166 GLY A C 1
ATOM 1391 O O . GLY A 1 166 ? 16.296 36.992 -20.930 1.00 43.72 166 GLY A O 1
ATOM 1392 N N . ARG A 1 167 ? 14.813 38.269 -19.780 1.00 39.97 167 ARG A N 1
ATOM 1393 C CA . ARG A 1 167 ? 13.570 38.173 -20.574 1.00 39.97 167 ARG A CA 1
ATOM 1394 C C . ARG A 1 167 ? 12.665 36.965 -20.287 1.00 39.97 167 ARG A C 1
ATOM 1396 O O . ARG A 1 167 ? 12.845 35.868 -20.792 1.00 39.97 167 ARG A O 1
ATOM 1403 N N . THR A 1 168 ? 11.599 37.250 -19.539 1.00 41.44 168 THR A N 1
ATOM 1404 C CA . THR A 1 168 ? 10.260 36.655 -19.708 1.00 41.44 168 THR A CA 1
ATOM 1405 C C . THR A 1 168 ? 9.799 36.803 -21.174 1.00 41.44 168 THR A C 1
ATOM 1407 O O . THR A 1 168 ? 10.180 37.799 -21.798 1.00 41.44 168 THR A O 1
ATOM 1410 N N . PRO A 1 169 ? 8.976 35.884 -21.740 1.00 47.12 169 PRO A N 1
ATOM 1411 C CA . PRO A 1 169 ? 7.580 35.774 -21.292 1.00 47.12 169 PRO A CA 1
ATOM 1412 C C . PRO A 1 169 ? 6.858 34.404 -21.408 1.00 47.12 169 PRO A C 1
ATOM 1414 O O . PRO A 1 169 ? 7.236 33.516 -22.158 1.00 47.12 169 PRO A O 1
ATOM 1417 N N . MET A 1 170 ? 5.727 34.355 -20.683 1.00 34.69 170 MET A N 1
ATOM 1418 C CA . MET A 1 170 ? 4.504 33.550 -20.891 1.00 34.69 170 MET A CA 1
ATOM 1419 C C . MET A 1 170 ? 4.497 32.074 -20.456 1.00 34.69 170 MET A C 1
ATOM 1421 O O . MET A 1 170 ? 4.543 31.140 -21.241 1.00 34.69 170 MET A O 1
ATOM 1425 N N . SER A 1 171 ? 4.325 31.929 -19.140 1.00 50.16 171 SER A N 1
ATOM 1426 C CA . SER A 1 171 ? 3.427 30.999 -18.437 1.00 50.16 171 SER A CA 1
ATOM 1427 C C . SER A 1 171 ? 2.482 30.133 -19.297 1.00 50.16 171 SER A C 1
ATOM 1429 O O . SER A 1 171 ? 1.372 30.560 -19.608 1.00 50.16 171 SER A O 1
ATOM 1431 N N . GLU A 1 172 ? 2.816 28.853 -19.450 1.00 38.72 172 GLU A N 1
ATOM 1432 C CA . GLU A 1 172 ? 1.833 27.768 -19.354 1.00 38.72 172 GLU A CA 1
ATOM 1433 C C . GLU A 1 172 ? 2.044 27.058 -18.014 1.00 38.72 172 GLU A C 1
ATOM 1435 O O . GLU A 1 172 ? 2.954 26.250 -17.827 1.00 38.72 172 GLU A O 1
ATOM 1440 N N . LYS A 1 173 ? 1.215 27.416 -17.028 1.00 36.62 173 LYS A N 1
ATOM 1441 C CA . LYS A 1 173 ? 1.100 26.672 -15.774 1.00 36.62 173 LYS A CA 1
ATOM 1442 C C . LYS A 1 173 ? 0.533 25.289 -16.095 1.00 36.62 173 LYS A C 1
ATOM 1444 O O . LYS A 1 173 ? -0.681 25.098 -16.090 1.00 36.62 173 LYS A O 1
ATOM 1449 N N . GLY A 1 174 ? 1.413 24.318 -16.326 1.00 32.62 174 GLY A N 1
ATOM 1450 C CA . GLY A 1 174 ? 1.104 22.918 -16.063 1.00 32.62 174 GLY A CA 1
ATOM 1451 C C . GLY A 1 174 ? 0.670 22.825 -14.605 1.00 32.62 174 GLY A C 1
ATOM 1452 O O . GLY A 1 174 ? 1.456 23.081 -13.695 1.00 32.62 174 GLY A O 1
ATOM 1453 N N . ASN A 1 175 ? -0.618 22.586 -14.392 1.00 36.06 175 ASN A N 1
ATOM 1454 C CA . ASN A 1 175 ? -1.256 22.614 -13.087 1.00 36.06 175 ASN A CA 1
ATOM 1455 C C . ASN A 1 175 ? -0.850 21.344 -12.319 1.00 36.06 175 ASN A C 1
ATOM 1457 O O . ASN A 1 175 ? -1.586 20.361 -12.280 1.00 36.06 175 ASN A O 1
ATOM 1461 N N . ILE A 1 176 ? 0.367 21.325 -11.773 1.00 42.59 176 ILE A N 1
ATOM 1462 C CA . ILE A 1 176 ? 0.812 20.264 -10.872 1.00 42.59 176 ILE A CA 1
ATOM 1463 C C . ILE A 1 176 ? 0.181 20.582 -9.521 1.00 42.59 176 ILE A C 1
ATOM 1465 O O . ILE A 1 176 ? 0.604 21.510 -8.831 1.00 42.59 176 ILE A O 1
ATOM 1469 N N . THR A 1 177 ? -0.869 19.849 -9.162 1.00 40.75 177 THR A N 1
ATOM 1470 C CA . THR A 1 177 ? -1.448 19.913 -7.819 1.00 40.75 177 THR A CA 1
ATOM 1471 C C . THR A 1 177 ? -0.322 19.678 -6.802 1.00 40.75 177 THR A C 1
ATOM 1473 O O . THR A 1 177 ? 0.406 18.688 -6.943 1.00 40.75 177 THR A O 1
ATOM 1476 N N . PRO A 1 178 ? -0.116 20.564 -5.811 1.00 36.66 178 PRO A N 1
ATOM 1477 C CA . PRO A 1 178 ? 0.946 20.389 -4.830 1.00 36.66 178 PRO A CA 1
ATOM 1478 C C . PRO A 1 178 ? 0.764 19.056 -4.100 1.00 36.66 178 PRO A C 1
ATOM 1480 O O . PRO A 1 178 ? -0.293 18.784 -3.531 1.00 36.66 178 PRO A O 1
ATOM 1483 N N . LEU A 1 179 ? 1.801 18.217 -4.112 1.00 49.53 179 LEU A N 1
ATOM 1484 C CA . LEU A 1 179 ? 1.770 16.880 -3.515 1.00 49.53 179 LEU A CA 1
ATOM 1485 C C . LEU A 1 179 ? 1.549 16.888 -1.992 1.00 49.53 179 LEU A C 1
ATOM 1487 O O . LEU A 1 179 ? 1.168 15.864 -1.430 1.00 49.53 179 LEU A O 1
ATOM 1491 N N . GLU A 1 180 ? 1.696 18.040 -1.335 1.00 41.25 180 GLU A N 1
ATOM 1492 C CA . GLU A 1 180 ? 1.298 18.243 0.064 1.00 41.25 180 GLU A CA 1
ATOM 1493 C C . GLU A 1 180 ? -0.208 18.040 0.290 1.00 41.25 180 GLU A C 1
ATOM 1495 O O . GLU A 1 180 ? -0.612 17.648 1.376 1.00 41.25 180 GLU A O 1
ATOM 1500 N N . GLN A 1 181 ? -1.041 18.202 -0.745 1.00 41.09 181 GLN A N 1
ATOM 1501 C CA . GLN A 1 181 ? -2.468 17.849 -0.704 1.00 41.09 181 GLN A CA 1
ATOM 1502 C C . GLN A 1 181 ? -2.723 16.355 -0.987 1.00 41.09 181 GLN A C 1
ATOM 1504 O O . GLN A 1 181 ? -3.848 15.873 -0.868 1.00 41.09 181 GLN A O 1
ATOM 1509 N N . THR A 1 182 ? -1.685 15.613 -1.390 1.00 46.47 182 THR A N 1
ATOM 1510 C CA . THR A 1 182 ? -1.762 14.191 -1.768 1.00 46.47 182 THR A CA 1
ATOM 1511 C C . THR A 1 182 ? -1.433 13.257 -0.601 1.00 46.47 182 THR A C 1
ATOM 1513 O O . THR A 1 182 ? -1.761 12.071 -0.674 1.00 46.47 182 THR A O 1
ATOM 1516 N N . PHE A 1 183 ? -0.848 13.766 0.491 1.00 38.16 183 PHE A N 1
ATOM 1517 C CA . PHE A 1 183 ? -0.623 12.992 1.713 1.00 38.16 183 PHE A CA 1
ATOM 1518 C C . PHE A 1 183 ? -1.708 13.199 2.746 1.00 38.16 183 PHE A C 1
ATOM 1520 O O . PHE A 1 183 ? -1.932 14.321 3.236 1.00 38.16 183 PHE A O 1
#

Secondary structure (DSSP, 8-state):
-------PPP---PPP----HHHHHHHHHHHHHHTEEEEEEEEEEEETTS--EEEE--TT--EEEEEESTTTTEEEEEETTEEEEEEE--TTTEEEEEEEETTEEEEEEEETTT--EEEEEEEEESSHHHHHHHHHHHTTTSEEEEHHHHHHHHHHTS------S-------------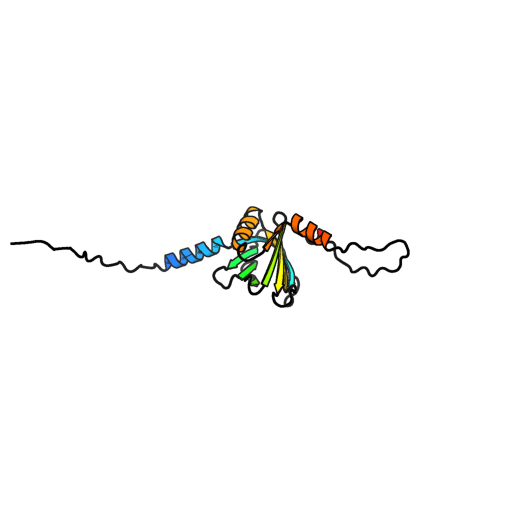GGGT-

pLDDT: mean 73.48, std 21.65, range [32.62, 96.5]

Radius of gyration: 26.16 Å; chains: 1; bounding box: 50×111×38 Å